Protein AF-A0A2N4Z522-F1 (afdb_monomer_lite)

InterPro domains:
  IPR036291 NAD(P)-binding domain superfamily [SSF51735] (1-43)

Organism: Klebsiella variicola (NCBI:txid244366)

Radius of gyration: 10.74 Å; chains: 1; bounding box: 27×17×24 Å

Foldseek 3Di:
DDAAEDEAEDQDPVSLVVQVCCVPPNPRYDYDYYHYDDPPRPSND

Secondary structure (DSSP, 8-state):
-PPEEEEEE--SHHHHHHHHHHHHH-SSEEEEEEE-S-TT-GGG-

Sequence (45 aa):
MRKRKVAIIGSGNIGTDLMIKILRHGQHLEMAVMVGIDPQSDGLA

pLDDT: mean 95.88, std 5.25, range [70.81, 98.5]

Structure (mmCIF, N/CA/C/O backbone):
data_AF-A0A2N4Z522-F1
#
_entry.id   AF-A0A2N4Z522-F1
#
loop_
_atom_site.group_PDB
_atom_site.id
_atom_site.type_symbol
_atom_site.label_atom_id
_atom_site.label_alt_id
_atom_site.label_comp_id
_atom_site.label_asym_id
_atom_site.label_entity_id
_atom_site.label_seq_id
_atom_site.pdbx_PDB_ins_code
_atom_site.Cartn_x
_atom_site.Cartn_y
_atom_site.Cartn_z
_atom_site.occupancy
_atom_site.B_iso_or_equiv
_atom_site.auth_seq_id
_atom_site.auth_comp_id
_atom_site.auth_asym_id
_atom_site.auth_atom_id
_atom_site.pdbx_PDB_model_num
ATOM 1 N N . MET A 1 1 ? -17.054 4.397 13.531 1.00 77.62 1 MET A N 1
ATOM 2 C CA . MET A 1 1 ? -17.242 4.715 12.092 1.00 77.62 1 MET A CA 1
ATOM 3 C C . MET A 1 1 ? -16.607 3.614 11.251 1.00 77.62 1 MET A C 1
ATOM 5 O O . MET A 1 1 ? -15.596 3.073 11.681 1.00 77.62 1 MET A O 1
ATOM 9 N N . ARG A 1 2 ? -17.177 3.267 10.089 1.00 89.06 2 ARG A N 1
ATOM 10 C CA . ARG A 1 2 ? -16.596 2.257 9.183 1.00 89.06 2 ARG A CA 1
ATOM 11 C C . ARG A 1 2 ? -15.404 2.858 8.429 1.00 89.06 2 ARG A C 1
ATOM 13 O O . ARG A 1 2 ? -15.542 3.940 7.861 1.00 89.06 2 ARG A O 1
ATOM 20 N N . LYS A 1 3 ? -14.253 2.179 8.426 1.00 96.56 3 LYS A N 1
ATOM 21 C CA . LYS A 1 3 ? -13.077 2.594 7.645 1.00 96.56 3 LYS A CA 1
ATOM 22 C C . LYS A 1 3 ? -13.331 2.388 6.145 1.00 96.56 3 LYS A C 1
ATOM 24 O O . LYS A 1 3 ? -14.127 1.534 5.749 1.00 96.56 3 LYS A O 1
ATOM 29 N N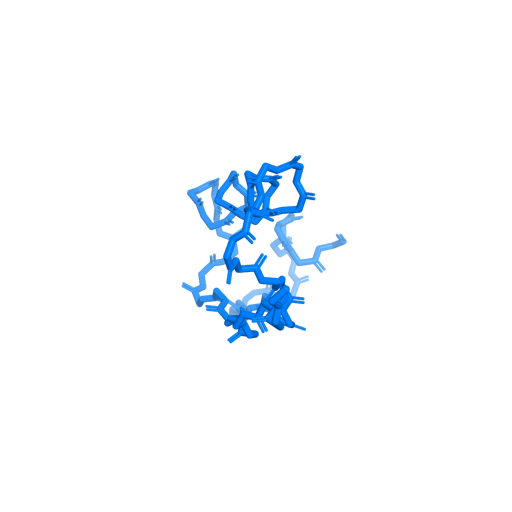 . ARG A 1 4 ? -12.690 3.203 5.303 1.00 98.31 4 ARG A N 1
ATOM 30 C CA . ARG A 1 4 ? -12.729 3.068 3.839 1.00 98.31 4 ARG A CA 1
ATOM 31 C C . ARG A 1 4 ? -11.635 2.108 3.393 1.00 98.31 4 ARG A C 1
ATOM 33 O O . ARG A 1 4 ? -10.470 2.322 3.715 1.00 98.31 4 ARG A O 1
ATOM 40 N N . LYS A 1 5 ? -12.025 1.079 2.646 1.00 98.25 5 LYS A N 1
ATOM 41 C CA . LYS A 1 5 ? -11.093 0.132 2.036 1.00 98.25 5 LYS A CA 1
ATOM 42 C C . LYS A 1 5 ? -10.315 0.811 0.914 1.00 98.25 5 LYS A C 1
ATOM 44 O O . LYS A 1 5 ? -10.923 1.505 0.102 1.00 98.25 5 LYS A O 1
ATOM 49 N N . VAL A 1 6 ? -9.001 0.610 0.876 1.00 98.50 6 VAL A N 1
ATOM 50 C CA . VAL A 1 6 ? -8.119 1.197 -0.143 1.00 98.50 6 VAL A CA 1
ATOM 51 C C . VAL A 1 6 ? -7.185 0.165 -0.762 1.00 98.50 6 VAL A C 1
ATOM 53 O O . VAL A 1 6 ? -6.778 -0.799 -0.113 1.00 98.50 6 VAL A O 1
ATOM 56 N N . ALA A 1 7 ? -6.849 0.400 -2.028 1.00 98.44 7 ALA A N 1
ATOM 57 C CA . ALA A 1 7 ? -5.817 -0.315 -2.761 1.00 98.44 7 ALA A CA 1
ATOM 58 C C . ALA A 1 7 ? -4.594 0.593 -2.936 1.00 98.44 7 ALA A C 1
ATOM 60 O O . ALA A 1 7 ? -4.754 1.797 -3.148 1.00 98.44 7 ALA A O 1
ATOM 61 N N . ILE A 1 8 ? -3.395 0.019 -2.887 1.00 98.44 8 ILE A N 1
ATOM 62 C CA . ILE A 1 8 ? -2.156 0.696 -3.286 1.00 98.44 8 ILE A CA 1
ATOM 63 C C . ILE A 1 8 ? -1.675 0.062 -4.591 1.00 98.44 8 ILE A C 1
ATOM 65 O O . ILE A 1 8 ? -1.591 -1.159 -4.682 1.00 98.44 8 ILE A O 1
ATOM 69 N N . ILE A 1 9 ? -1.378 0.891 -5.596 1.00 98.25 9 ILE A N 1
ATOM 70 C CA . ILE A 1 9 ? -0.789 0.467 -6.872 1.00 98.25 9 ILE A CA 1
ATOM 71 C C . ILE A 1 9 ? 0.658 0.959 -6.898 1.00 98.25 9 ILE A C 1
ATOM 73 O O . ILE A 1 9 ? 0.905 2.164 -6.883 1.00 98.25 9 ILE A O 1
ATOM 77 N N . GLY A 1 10 ? 1.596 0.017 -6.929 1.00 97.88 10 GLY A N 1
ATOM 78 C CA . GLY A 1 10 ? 3.033 0.241 -6.817 1.00 97.88 10 GLY A CA 1
ATOM 79 C C . GLY A 1 10 ? 3.585 -0.300 -5.499 1.00 97.88 10 GLY A C 1
ATOM 80 O O . GLY A 1 10 ? 3.408 0.311 -4.448 1.00 97.88 10 GLY A O 1
ATOM 81 N N . SER A 1 11 ? 4.313 -1.414 -5.572 1.00 97.69 11 SER A N 1
ATOM 82 C CA . SER A 1 11 ? 4.882 -2.138 -4.426 1.00 97.69 11 SER A CA 1
ATOM 83 C C . SER A 1 11 ? 6.320 -1.743 -4.056 1.00 97.69 11 SER A C 1
ATOM 85 O O . SER A 1 11 ? 7.030 -2.486 -3.386 1.00 97.69 11 SER A O 1
ATOM 87 N N . GLY A 1 12 ? 6.775 -0.570 -4.504 1.00 96.69 12 GLY A N 1
ATOM 88 C CA . GLY A 1 12 ? 8.080 -0.023 -4.123 1.00 96.69 12 GLY A CA 1
ATOM 89 C C . GLY A 1 12 ? 8.073 0.615 -2.729 1.00 96.69 12 GLY A C 1
ATOM 90 O O . GLY A 1 12 ? 7.040 0.682 -2.064 1.00 96.69 12 GLY A O 1
ATOM 91 N N . ASN A 1 13 ? 9.214 1.179 -2.322 1.00 97.62 13 ASN A N 1
ATOM 92 C CA . ASN A 1 13 ? 9.430 1.747 -0.980 1.00 97.62 13 ASN A CA 1
ATOM 93 C C . ASN A 1 13 ? 8.302 2.673 -0.491 1.00 97.62 13 ASN A C 1
ATOM 95 O O . ASN A 1 13 ? 7.881 2.573 0.657 1.00 97.62 13 ASN A O 1
ATOM 99 N N . ILE A 1 14 ? 7.788 3.551 -1.361 1.00 98.31 14 ILE A N 1
ATOM 100 C CA . ILE A 1 14 ? 6.715 4.497 -1.012 1.00 98.31 14 ILE A CA 1
ATOM 101 C C . ILE A 1 14 ? 5.399 3.767 -0.730 1.00 98.31 14 ILE A C 1
ATOM 103 O O . ILE A 1 14 ? 4.729 4.063 0.258 1.00 98.31 14 ILE A O 1
ATOM 107 N N . GLY A 1 15 ? 5.019 2.821 -1.592 1.00 97.69 15 GLY A N 1
ATOM 108 C CA . GLY A 1 15 ? 3.774 2.071 -1.436 1.00 97.69 15 GLY A CA 1
ATOM 109 C C . GLY A 1 15 ? 3.796 1.212 -0.176 1.00 97.69 15 GLY A C 1
ATOM 110 O O . GLY A 1 15 ? 2.833 1.211 0.587 1.00 97.69 15 GLY A O 1
ATOM 111 N N . THR A 1 16 ? 4.921 0.549 0.088 1.00 98.00 16 THR A N 1
ATOM 112 C CA . THR A 1 16 ? 5.108 -0.295 1.274 1.00 98.00 16 THR A CA 1
ATOM 113 C C . THR A 1 16 ? 5.117 0.530 2.564 1.00 98.00 16 THR A C 1
ATOM 115 O O . THR A 1 16 ? 4.444 0.172 3.530 1.00 98.00 16 THR A O 1
ATOM 118 N N . ASP A 1 17 ? 5.802 1.676 2.589 1.00 98.31 17 ASP A N 1
ATOM 119 C CA . ASP A 1 17 ? 5.776 2.589 3.739 1.00 98.31 17 ASP A CA 1
ATOM 120 C C . ASP A 1 17 ? 4.360 3.140 3.999 1.00 98.31 17 ASP A C 1
ATOM 122 O O . ASP A 1 17 ? 3.877 3.135 5.137 1.00 98.31 17 ASP A O 1
ATOM 126 N N . LEU A 1 18 ? 3.641 3.533 2.943 1.00 98.44 18 LEU A N 1
ATOM 127 C CA . LEU A 1 18 ? 2.249 3.967 3.052 1.00 98.44 18 LEU A CA 1
ATOM 128 C C . LEU A 1 18 ? 1.340 2.847 3.573 1.00 98.44 18 LEU A C 1
ATOM 130 O O . LEU A 1 18 ? 0.514 3.095 4.455 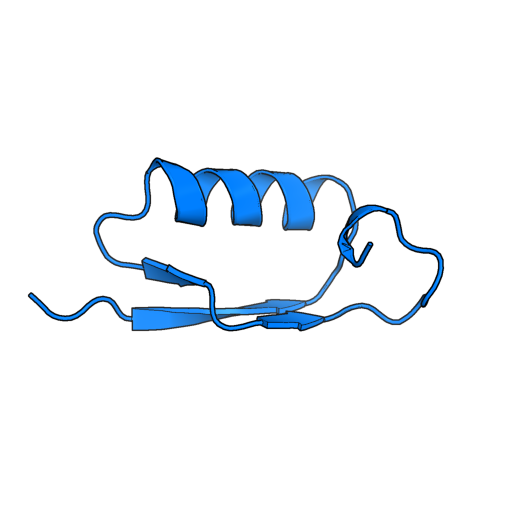1.00 98.44 18 LEU A O 1
ATOM 134 N N . MET A 1 19 ? 1.505 1.619 3.074 1.00 98.06 19 MET A N 1
ATOM 135 C CA . MET A 1 19 ? 0.784 0.442 3.560 1.00 98.06 19 MET A CA 1
ATOM 136 C C . MET A 1 19 ? 0.980 0.282 5.071 1.00 98.06 19 MET A C 1
ATOM 138 O O . MET A 1 19 ? 0.002 0.181 5.814 1.00 98.06 19 MET A O 1
ATOM 142 N N . ILE A 1 20 ? 2.229 0.331 5.544 1.00 97.88 20 ILE A N 1
ATOM 143 C CA . ILE A 1 20 ? 2.563 0.208 6.969 1.00 97.88 20 ILE A CA 1
ATOM 144 C C . ILE A 1 20 ? 1.911 1.332 7.784 1.00 97.88 20 ILE A C 1
ATOM 146 O O . ILE A 1 20 ? 1.351 1.072 8.852 1.00 97.88 20 ILE A O 1
ATOM 150 N N . LYS A 1 21 ? 1.912 2.572 7.280 1.00 98.44 21 LYS A N 1
ATOM 151 C CA . LYS A 1 21 ? 1.245 3.708 7.936 1.00 98.44 21 LYS A CA 1
ATOM 152 C C . LYS A 1 21 ? -0.266 3.516 8.034 1.00 98.44 21 LYS A C 1
ATOM 154 O O . LYS A 1 21 ? -0.837 3.808 9.082 1.00 98.44 21 LYS A O 1
ATOM 159 N N . ILE A 1 22 ? -0.922 2.988 7.000 1.00 98.19 22 ILE A N 1
ATOM 160 C CA . ILE A 1 22 ? -2.362 2.689 7.048 1.00 98.19 22 ILE A CA 1
ATOM 161 C C . ILE A 1 22 ? -2.644 1.564 8.050 1.00 98.19 22 ILE A C 1
ATOM 163 O O . ILE A 1 22 ? -3.565 1.691 8.855 1.00 98.19 22 ILE A O 1
ATOM 167 N N . LEU A 1 23 ? -1.839 0.498 8.056 1.00 97.19 23 LEU A N 1
ATOM 168 C CA . LEU A 1 23 ? -2.004 -0.626 8.984 1.00 97.19 23 LEU A CA 1
ATOM 169 C C . LEU A 1 23 ? -1.820 -0.210 10.450 1.00 97.19 23 LEU A C 1
ATOM 171 O O . LEU A 1 23 ? -2.584 -0.640 11.310 1.00 97.19 23 LEU A O 1
ATOM 175 N N . ARG A 1 24 ? -0.831 0.644 10.741 1.00 97.94 24 ARG A N 1
ATOM 176 C CA . ARG A 1 24 ? -0.498 1.056 12.116 1.00 97.94 24 ARG A CA 1
ATOM 177 C C . ARG A 1 24 ? -1.284 2.269 12.606 1.00 97.94 24 ARG A C 1
ATOM 179 O O . ARG A 1 24 ? -1.557 2.376 13.798 1.00 97.94 24 ARG A O 1
ATOM 186 N N . HIS A 1 25 ? -1.626 3.195 11.712 1.00 97.88 25 HIS A N 1
ATOM 187 C CA . HIS A 1 25 ? -2.140 4.520 12.078 1.00 97.88 25 HIS A CA 1
ATOM 188 C C . HIS A 1 25 ? -3.430 4.910 11.344 1.00 97.88 25 HIS A C 1
ATOM 190 O O . HIS A 1 25 ? -3.975 5.986 11.589 1.00 97.88 25 HIS A O 1
ATOM 196 N N . GLY A 1 26 ? -3.957 4.061 10.457 1.00 95.88 26 GLY A N 1
ATOM 197 C CA . GLY A 1 26 ? -5.162 4.346 9.685 1.00 95.88 26 GLY A CA 1
ATOM 198 C C . GLY A 1 26 ? -6.398 4.503 10.570 1.00 95.88 26 GLY A C 1
ATOM 199 O O . GLY A 1 26 ? -7.020 3.520 10.973 1.00 95.88 26 GLY A O 1
ATOM 200 N N . GLN A 1 27 ? -6.800 5.746 10.840 1.00 97.38 27 GLN A N 1
ATOM 201 C CA . GLN A 1 27 ? -8.039 6.054 11.568 1.00 97.38 27 GLN A CA 1
ATOM 202 C C . GLN A 1 27 ? -9.272 5.967 10.657 1.00 97.38 27 GLN A C 1
ATOM 204 O O . GLN A 1 27 ? -10.337 5.519 11.080 1.00 97.38 27 GLN A O 1
ATOM 209 N N . HIS A 1 28 ? -9.113 6.343 9.384 1.00 97.25 28 HIS A N 1
ATOM 210 C CA . HIS A 1 28 ? -10.199 6.397 8.397 1.00 97.25 28 HIS A CA 1
ATOM 211 C C . HIS A 1 28 ? -10.052 5.399 7.246 1.00 97.25 28 HIS A C 1
ATOM 213 O O . HIS A 1 28 ? -11.008 5.211 6.490 1.00 97.25 28 HIS A O 1
ATOM 219 N N . LEU A 1 29 ? -8.874 4.791 7.097 1.00 98.31 29 LEU A N 1
ATOM 220 C C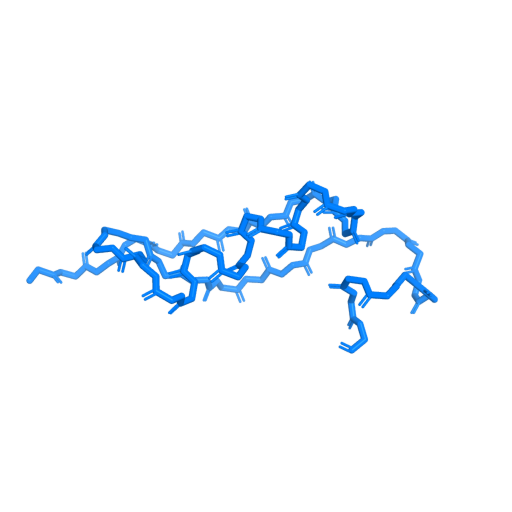A . LEU A 1 29 ? -8.519 3.907 5.989 1.00 98.31 29 LEU A CA 1
ATOM 221 C C . LEU A 1 29 ? -8.190 2.505 6.502 1.00 98.31 29 LEU A C 1
ATOM 223 O O . LEU A 1 29 ? -7.645 2.352 7.594 1.00 98.31 29 LEU A O 1
ATOM 227 N N . GLU A 1 30 ? -8.520 1.506 5.695 1.00 98.19 30 GLU A N 1
ATOM 228 C CA . GLU A 1 30 ? -8.246 0.088 5.920 1.00 98.19 30 GLU A CA 1
ATOM 229 C C . GLU A 1 30 ? -7.634 -0.490 4.642 1.00 98.19 30 GLU A C 1
ATOM 231 O O . GLU A 1 30 ? -8.183 -0.305 3.553 1.00 98.19 30 GLU A O 1
ATOM 236 N N . MET A 1 31 ? -6.487 -1.161 4.757 1.00 98.06 31 MET A N 1
ATOM 237 C CA . MET A 1 31 ? -5.851 -1.793 3.602 1.00 98.06 31 MET A CA 1
ATOM 238 C C . MET A 1 31 ? -6.709 -2.941 3.076 1.00 98.06 31 MET A C 1
ATOM 240 O O . MET A 1 31 ? -7.147 -3.791 3.846 1.00 98.06 31 MET A O 1
ATOM 244 N N . ALA A 1 32 ? -6.924 -2.970 1.760 1.00 98.00 32 ALA A N 1
ATOM 245 C CA . ALA A 1 32 ? -7.598 -4.070 1.080 1.00 98.00 32 ALA A CA 1
ATOM 246 C C . ALA A 1 32 ? -6.648 -4.875 0.191 1.00 98.00 32 ALA A C 1
ATOM 248 O O . ALA A 1 32 ? -6.688 -6.100 0.231 1.00 98.00 32 ALA A O 1
ATOM 249 N N . VAL A 1 33 ? -5.810 -4.207 -0.608 1.00 97.62 33 VAL A N 1
ATOM 250 C CA . VAL A 1 33 ? -4.886 -4.884 -1.529 1.00 97.62 33 VAL A CA 1
ATOM 251 C C . VAL A 1 33 ? -3.671 -4.012 -1.856 1.00 97.62 33 VAL A C 1
ATOM 253 O O . VAL A 1 33 ? -3.781 -2.787 -1.950 1.00 97.62 33 VAL A O 1
ATOM 256 N N . MET A 1 34 ? -2.520 -4.655 -2.039 1.00 97.62 34 MET A N 1
ATOM 257 C CA . MET A 1 34 ? -1.317 -4.091 -2.648 1.00 97.62 34 MET A CA 1
AT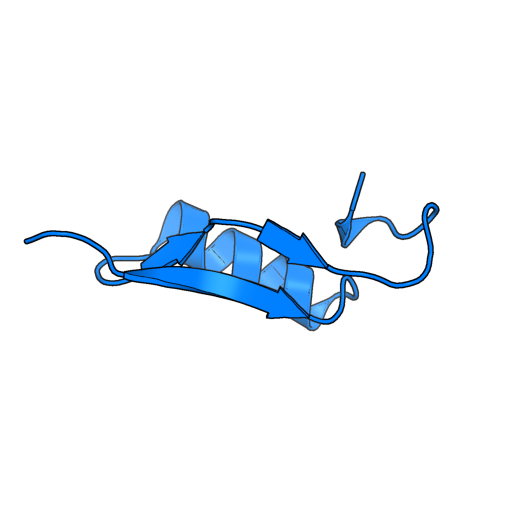OM 258 C C . MET A 1 34 ? -1.177 -4.695 -4.047 1.00 97.62 34 MET A C 1
ATOM 260 O O . MET A 1 34 ? -1.296 -5.907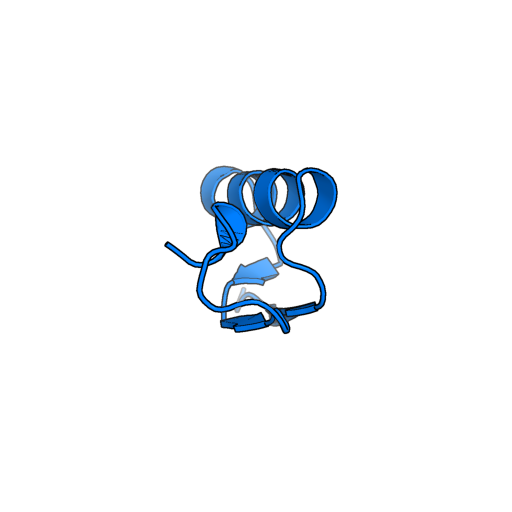 -4.212 1.00 97.62 34 MET A O 1
ATOM 264 N N . VAL A 1 35 ? -0.966 -3.857 -5.057 1.00 98.00 35 VAL A N 1
ATOM 265 C CA . VAL A 1 35 ? -0.859 -4.267 -6.459 1.00 98.00 35 VAL A CA 1
ATOM 266 C C . VAL A 1 35 ? 0.509 -3.858 -6.981 1.00 98.00 35 VAL A C 1
ATOM 268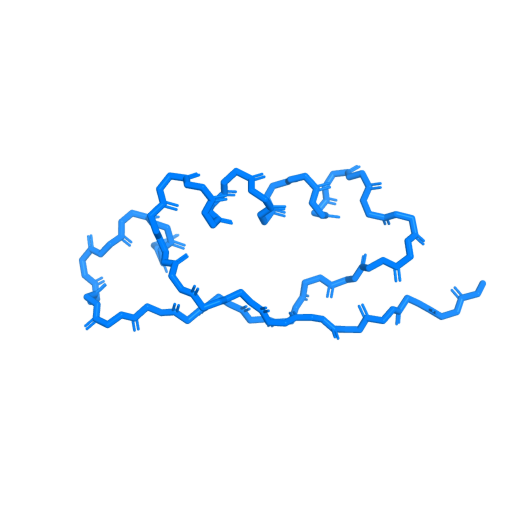 O O . VAL A 1 35 ? 0.870 -2.684 -6.933 1.00 98.00 35 VAL A O 1
ATOM 271 N N . GLY A 1 36 ? 1.255 -4.816 -7.516 1.00 96.75 36 GLY A N 1
ATOM 272 C CA . GLY A 1 36 ? 2.509 -4.582 -8.223 1.00 96.75 36 GLY A CA 1
ATOM 273 C C . GLY A 1 36 ? 2.561 -5.396 -9.512 1.00 96.75 36 GLY A C 1
ATOM 274 O O . GLY A 1 36 ? 1.683 -6.217 -9.773 1.00 96.75 36 GLY A O 1
ATOM 275 N N . ILE A 1 37 ? 3.570 -5.120 -10.336 1.00 97.19 37 ILE A N 1
ATOM 276 C CA . ILE A 1 37 ? 3.773 -5.790 -11.632 1.00 97.19 37 ILE A CA 1
ATOM 277 C C . ILE A 1 37 ? 4.854 -6.873 -11.574 1.00 97.19 37 ILE A C 1
ATOM 279 O O . ILE A 1 37 ? 4.908 -7.724 -12.454 1.00 97.19 37 ILE A O 1
ATOM 283 N N . ASP A 1 38 ? 5.712 -6.821 -10.555 1.00 96.56 38 ASP A N 1
ATOM 284 C CA . ASP A 1 38 ? 6.833 -7.734 -10.369 1.00 96.56 38 ASP A CA 1
ATOM 285 C C . ASP A 1 38 ? 6.546 -8.665 -9.183 1.00 96.56 38 ASP A C 1
ATOM 287 O O . ASP A 1 38 ? 6.531 -8.188 -8.044 1.00 96.56 38 ASP A O 1
ATOM 291 N N . PRO A 1 39 ? 6.331 -9.973 -9.417 1.00 94.06 39 PRO A N 1
ATOM 292 C CA . PRO A 1 39 ? 6.131 -10.958 -8.356 1.00 94.06 39 PRO A CA 1
ATOM 293 C C . PRO A 1 39 ? 7.295 -11.055 -7.362 1.00 94.06 39 PRO A C 1
ATOM 295 O O . PRO A 1 39 ? 7.100 -11.571 -6.267 1.00 94.06 39 PRO A O 1
ATOM 298 N N . GLN A 1 40 ? 8.495 -10.593 -7.732 1.00 95.88 40 GLN A N 1
ATOM 299 C CA . GLN A 1 40 ? 9.676 -10.586 -6.866 1.00 95.88 40 GLN A CA 1
ATOM 300 C C . GLN A 1 40 ? 9.811 -9.298 -6.041 1.00 95.88 40 GLN A C 1
ATOM 302 O O . GLN A 1 40 ? 10.788 -9.136 -5.317 1.00 95.88 40 GLN A O 1
ATOM 307 N N . SER A 1 41 ? 8.856 -8.370 -6.136 1.00 95.38 41 SER A N 1
ATOM 308 C CA . SER A 1 41 ? 8.888 -7.131 -5.364 1.00 95.38 41 SER A CA 1
ATOM 309 C C . SER A 1 41 ? 8.728 -7.399 -3.865 1.00 95.38 41 SER A C 1
ATOM 311 O O . SER A 1 41 ? 7.703 -7.925 -3.441 1.00 95.38 41 SER A O 1
ATOM 313 N N . ASP A 1 42 ? 9.679 -6.921 -3.056 1.00 91.12 42 ASP A N 1
ATOM 314 C CA . ASP A 1 42 ? 9.637 -7.030 -1.586 1.00 91.12 42 ASP A CA 1
ATOM 315 C C . ASP A 1 42 ? 8.331 -6.499 -0.971 1.00 91.12 42 ASP A C 1
ATOM 317 O O . ASP A 1 42 ? 7.874 -6.991 0.055 1.00 91.12 42 ASP A O 1
ATOM 321 N N . GLY A 1 43 ? 7.702 -5.492 -1.590 1.00 89.19 43 GLY A N 1
ATOM 322 C CA . GLY A 1 43 ? 6.428 -4.943 -1.122 1.00 89.19 43 GLY A CA 1
ATOM 323 C C . GLY A 1 43 ? 5.206 -5.833 -1.376 1.00 89.19 43 GLY A C 1
ATOM 324 O O . GLY A 1 43 ? 4.117 -5.468 -0.935 1.00 89.19 43 GLY A O 1
ATOM 325 N N . LEU A 1 44 ? 5.357 -6.946 -2.104 1.00 91.56 44 LEU A N 1
ATOM 326 C CA . LEU A 1 44 ? 4.317 -7.957 -2.344 1.00 91.56 44 LEU A CA 1
ATOM 327 C C . LEU A 1 44 ? 4.535 -9.268 -1.568 1.00 91.56 44 LEU A C 1
ATOM 329 O O . LEU A 1 44 ? 3.622 -10.096 -1.572 1.00 91.56 44 LEU A O 1
ATOM 333 N N . ALA A 1 45 ? 5.718 -9.468 -0.974 1.00 70.81 45 ALA A N 1
ATOM 334 C CA . ALA A 1 45 ? 6.148 -10.718 -0.341 1.00 70.81 45 ALA A CA 1
ATOM 335 C C . ALA A 1 45 ? 5.581 -10.933 1.074 1.00 70.81 45 ALA A C 1
ATOM 337 O O . ALA A 1 45 ? 5.347 -9.936 1.799 1.00 70.81 45 ALA A O 1
#